Protein AF-A0AAV3JWE3-F1 (afdb_monomer_lite)

pLDDT: mean 82.78, std 15.85, range [49.97, 96.38]

Foldseek 3Di:
DVVVVVVVVVVVVVVVVPQQFLLSLVADWDADPQRWIWHRDDFKIWIDDPNDIWIWGWAGDPPDPQWIWIATPNDIDIDHRD

Secondary structure (DSSP, 8-state):
-HHHHHHHHHHHHHGGGTT--HHHHH-EEEE-TT--EEEEETTEEEEEETTEEEEEEEEE-SSSTTEEEEEETTEEEEEE--

Structure (mmCIF, N/CA/C/O backbone):
data_AF-A0AAV3JWE3-F1
#
_entry.id   AF-A0AAV3JWE3-F1
#
loop_
_atom_site.group_PDB
_atom_site.id
_atom_site.type_symbol
_atom_site.label_atom_id
_atom_site.label_alt_id
_atom_site.label_comp_id
_atom_site.label_asym_id
_atom_site.label_entity_id
_atom_site.label_seq_id
_atom_site.pdbx_PDB_ins_code
_atom_site.Cartn_x
_atom_site.Cartn_y
_atom_site.Cartn_z
_atom_site.occupancy
_atom_site.B_iso_or_equiv
_atom_site.auth_seq_id
_atom_site.auth_comp_id
_atom_site.auth_asym_id
_atom_site.auth_atom_id
_atom_site.pdbx_PDB_model_num
ATOM 1 N N . MET A 1 1 ? -15.306 -30.584 32.946 1.00 52.91 1 MET A N 1
ATOM 2 C CA . MET A 1 1 ? -14.996 -30.564 31.495 1.00 52.91 1 MET A CA 1
ATOM 3 C C . MET A 1 1 ? -15.887 -29.619 30.679 1.00 52.91 1 MET A C 1
ATOM 5 O O . MET A 1 1 ? -15.338 -28.863 29.894 1.00 52.91 1 MET A O 1
ATOM 9 N N . LYS A 1 2 ? -17.216 -29.549 30.896 1.00 53.59 2 LYS A N 1
ATOM 10 C CA . LYS A 1 2 ? -18.114 -28.630 30.146 1.00 53.59 2 LYS A CA 1
ATOM 11 C C . LYS A 1 2 ? -17.718 -27.140 30.174 1.00 53.59 2 LYS A C 1
ATOM 13 O O . LYS A 1 2 ? -17.838 -26.475 29.158 1.00 53.59 2 LYS A O 1
ATOM 18 N N . LYS A 1 3 ? -17.213 -26.624 31.304 1.00 53.72 3 LYS A N 1
ATOM 19 C CA . LYS A 1 3 ? -16.852 -25.197 31.452 1.00 53.72 3 LYS A CA 1
ATOM 20 C C . LYS A 1 3 ? -15.665 -24.762 30.577 1.00 53.72 3 LYS A C 1
ATOM 22 O O . LYS A 1 3 ? -15.638 -23.626 30.127 1.00 53.72 3 LYS A O 1
ATOM 27 N N . VAL A 1 4 ? -14.719 -25.666 30.308 1.00 58.81 4 VAL A N 1
ATOM 28 C CA . VAL A 1 4 ? -13.538 -25.377 29.471 1.00 58.81 4 VAL A CA 1
ATOM 29 C C . VAL A 1 4 ? -13.931 -25.310 27.995 1.00 58.81 4 VAL A C 1
ATOM 31 O O . VAL A 1 4 ? -13.486 -24.420 27.283 1.00 58.81 4 VAL A O 1
ATOM 34 N N . ILE A 1 5 ? -14.843 -26.187 27.561 1.00 58.91 5 ILE A N 1
ATOM 35 C CA . ILE A 1 5 ? -15.352 -26.219 26.181 1.00 58.91 5 ILE A CA 1
ATOM 36 C C . ILE A 1 5 ? -16.052 -24.898 25.822 1.00 58.91 5 ILE A C 1
ATOM 38 O O . ILE A 1 5 ? -15.825 -24.364 24.742 1.00 58.91 5 ILE A O 1
ATOM 42 N N . VAL A 1 6 ? -16.831 -24.331 26.752 1.00 60.16 6 VAL A N 1
ATOM 43 C CA . VAL A 1 6 ? -17.537 -23.052 26.544 1.00 60.16 6 VAL A CA 1
ATOM 44 C C . VAL A 1 6 ? -16.566 -21.868 26.411 1.00 60.16 6 VAL A C 1
ATOM 46 O O . VAL A 1 6 ? -16.778 -20.987 25.578 1.00 60.16 6 VAL A O 1
ATOM 49 N N . LEU A 1 7 ? -15.472 -21.849 27.181 1.00 57.25 7 LEU A N 1
ATOM 50 C CA . LEU A 1 7 ? -14.457 -20.792 27.086 1.00 57.25 7 LEU A CA 1
ATOM 51 C C . LEU A 1 7 ? -13.677 -20.844 25.764 1.00 57.25 7 LEU A C 1
ATOM 53 O O . LEU A 1 7 ? -13.412 -19.802 25.167 1.00 57.25 7 LEU A O 1
ATOM 57 N N . VAL A 1 8 ? -13.356 -22.047 25.278 1.00 59.78 8 VAL A N 1
ATOM 58 C CA . VAL A 1 8 ? -12.636 -22.227 24.006 1.00 59.78 8 VAL A CA 1
ATOM 59 C C . VAL A 1 8 ? -13.493 -21.782 22.817 1.00 59.78 8 VAL A C 1
ATOM 61 O O . VAL A 1 8 ? -12.976 -21.139 21.904 1.00 59.78 8 VAL A O 1
ATOM 64 N N . SER A 1 9 ? -14.810 -22.025 22.850 1.00 59.47 9 SER A N 1
ATOM 65 C CA . SER A 1 9 ? -15.717 -21.544 21.799 1.00 59.47 9 SER A CA 1
ATOM 66 C C . SER A 1 9 ? -15.819 -20.017 21.720 1.00 59.47 9 SER A C 1
ATOM 68 O O . SER A 1 9 ? -15.979 -19.495 20.625 1.00 59.47 9 SER A O 1
ATOM 70 N N . PHE A 1 10 ? -15.674 -19.285 22.832 1.00 59.31 10 PHE A N 1
ATOM 71 C CA . PHE A 1 10 ? -15.669 -17.814 22.811 1.00 59.31 10 PHE A CA 1
ATOM 72 C C . PHE A 1 10 ? -14.354 -17.231 22.279 1.00 59.31 10 PHE A C 1
ATOM 74 O O . PHE A 1 10 ? -14.363 -16.218 21.581 1.00 59.31 10 PHE A O 1
ATOM 81 N N . LEU A 1 11 ? -13.225 -17.889 22.559 1.00 57.62 11 LEU A N 1
ATOM 82 C CA . LEU A 1 11 ? -11.908 -17.448 22.097 1.00 57.62 11 LEU A CA 1
ATOM 83 C C . LEU A 1 11 ? -11.767 -17.548 20.566 1.00 57.62 11 LEU A C 1
ATOM 85 O O . LEU A 1 11 ? -11.144 -16.688 19.949 1.00 57.62 11 LEU A O 1
ATOM 89 N N . ALA A 1 12 ? -12.414 -18.542 19.947 1.00 59.38 12 ALA A N 1
ATOM 90 C CA . ALA A 1 12 ? -12.449 -18.714 18.493 1.00 59.38 12 ALA A CA 1
ATOM 91 C C . ALA A 1 12 ? -13.155 -17.559 17.752 1.00 59.38 12 ALA A C 1
ATOM 93 O O . ALA A 1 12 ? -12.796 -17.248 16.620 1.00 59.38 12 ALA A O 1
ATOM 94 N N . ILE A 1 13 ? -14.124 -16.892 18.390 1.00 56.16 13 ILE A N 1
ATOM 95 C CA . ILE A 1 13 ? -14.914 -15.810 17.776 1.00 56.16 13 ILE A CA 1
ATOM 96 C C . ILE A 1 13 ? -14.133 -14.482 17.787 1.00 56.16 13 ILE A C 1
ATOM 98 O O . ILE A 1 13 ? -14.283 -13.665 16.882 1.00 56.16 13 ILE A O 1
ATOM 102 N N . LEU A 1 14 ? -13.241 -14.280 18.764 1.00 53.12 14 LEU A N 1
ATOM 103 C CA . LEU A 1 14 ? -12.395 -13.081 18.858 1.00 53.12 14 LEU A CA 1
ATOM 104 C C . LEU A 1 14 ? -11.241 -13.070 17.840 1.00 53.12 14 LEU A C 1
ATOM 106 O O . LEU A 1 14 ? -10.722 -12.006 17.512 1.00 53.12 14 LEU A O 1
ATOM 110 N N . LEU A 1 15 ? -10.859 -14.233 17.306 1.00 51.84 15 LEU A N 1
ATOM 111 C CA . LEU A 1 15 ? -9.765 -14.365 16.336 1.00 51.84 15 LEU A CA 1
ATOM 112 C C . LEU A 1 15 ? -10.139 -13.882 14.921 1.00 51.84 15 LEU A C 1
ATOM 114 O O . LEU A 1 15 ? -9.248 -13.598 14.125 1.00 51.84 15 LEU A O 1
ATOM 118 N N . VAL A 1 16 ? -11.432 -13.723 14.612 1.00 53.31 16 VAL A N 1
ATOM 119 C CA . VAL A 1 16 ? -11.917 -13.274 13.288 1.00 53.31 16 VAL A CA 1
ATOM 120 C C . VAL A 1 16 ? -11.835 -11.745 13.117 1.00 53.31 16 VAL A C 1
ATOM 122 O O . VAL A 1 16 ? -11.990 -11.233 12.013 1.00 53.31 16 VAL A O 1
ATOM 125 N N . ALA A 1 17 ? -11.542 -10.995 14.187 1.00 49.97 17 ALA A N 1
ATOM 126 C CA . ALA A 1 17 ? -11.364 -9.539 14.136 1.00 49.97 17 ALA A CA 1
ATOM 127 C C . ALA A 1 17 ? -9.954 -9.098 13.679 1.00 49.97 17 ALA A C 1
ATOM 129 O O . ALA A 1 17 ? -9.696 -7.908 13.505 1.00 49.97 17 ALA A O 1
ATOM 130 N N . CYS A 1 18 ? -9.034 -10.040 13.457 1.00 53.38 18 CYS A N 1
ATOM 131 C CA . CYS A 1 18 ? -7.645 -9.762 13.099 1.00 53.38 18 CYS A CA 1
ATOM 132 C C . CYS A 1 18 ? -7.449 -9.787 11.570 1.00 53.38 18 CYS A C 1
ATOM 134 O O . CYS A 1 18 ? -6.996 -10.789 11.030 1.00 53.38 18 CYS A O 1
ATOM 136 N N . SER A 1 19 ? -7.847 -8.720 10.861 1.00 52.59 19 SER A N 1
ATOM 137 C CA . SER A 1 19 ? -7.244 -8.255 9.574 1.00 52.59 19 SER A CA 1
ATOM 138 C C . SER A 1 19 ? -8.118 -7.271 8.771 1.00 52.59 19 SER A C 1
ATOM 140 O O . SER A 1 19 ? -7.816 -6.985 7.618 1.00 52.59 19 SER A O 1
ATOM 142 N N . SER A 1 20 ? -9.199 -6.716 9.329 1.00 66.88 20 SER A N 1
ATOM 143 C CA . SER A 1 20 ? -10.204 -5.987 8.532 1.00 66.88 20 SER A CA 1
ATOM 144 C C . SER A 1 20 ? -9.787 -4.611 7.992 1.00 66.88 20 SER A C 1
ATOM 146 O O . SER A 1 20 ? -10.581 -3.998 7.276 1.00 66.88 20 SER A O 1
ATOM 148 N N . SER A 1 21 ? -8.596 -4.105 8.318 1.00 85.62 21 SER A N 1
ATOM 149 C CA . SER A 1 21 ? -8.203 -2.749 7.933 1.00 85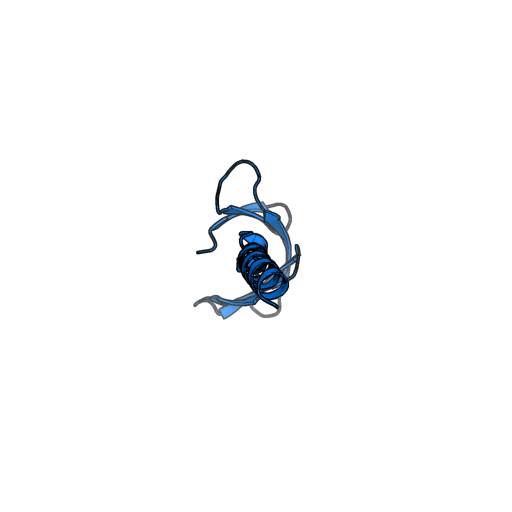.62 21 SER A CA 1
ATOM 150 C C . SER A 1 21 ? -7.878 -2.658 6.430 1.00 85.62 21 SER A C 1
ATOM 152 O O . SER A 1 21 ? -7.241 -3.572 5.894 1.00 85.62 21 SER A O 1
ATOM 154 N N . PRO A 1 22 ? -8.318 -1.600 5.718 1.00 88.38 22 PRO A N 1
ATOM 155 C CA . PRO A 1 22 ? -8.051 -1.433 4.287 1.00 88.38 22 PRO A CA 1
ATOM 156 C C . PRO A 1 22 ? -6.570 -1.561 3.921 1.00 88.38 22 PRO A C 1
ATOM 158 O O . PRO A 1 22 ? -6.237 -2.231 2.948 1.00 88.38 22 PRO A O 1
ATOM 161 N N . THR A 1 23 ? -5.678 -0.989 4.729 1.00 90.94 23 THR A N 1
ATOM 162 C CA . THR A 1 23 ? -4.225 -1.060 4.527 1.00 90.94 23 THR A CA 1
ATOM 163 C C . THR A 1 23 ? -3.718 -2.489 4.676 1.00 90.94 23 THR A C 1
ATOM 165 O O . THR A 1 23 ? -2.981 -2.968 3.819 1.00 90.94 23 THR A O 1
ATOM 168 N N . LYS A 1 24 ? -4.178 -3.212 5.707 1.00 89.50 24 LYS A N 1
ATOM 169 C CA . LYS A 1 24 ? -3.834 -4.627 5.908 1.00 89.50 24 LYS A CA 1
ATOM 170 C C . LYS A 1 24 ? -4.289 -5.504 4.746 1.00 89.50 24 LYS A C 1
ATOM 172 O O . LYS A 1 24 ? -3.551 -6.391 4.335 1.00 89.50 24 LYS A O 1
ATOM 177 N N . LYS A 1 25 ? -5.480 -5.246 4.203 1.00 88.94 25 LYS A N 1
ATOM 178 C CA . LYS A 1 25 ? -5.987 -5.949 3.016 1.00 88.94 25 LYS A CA 1
ATOM 179 C C . LYS A 1 25 ? -5.187 -5.628 1.752 1.00 88.94 25 LYS A C 1
ATOM 181 O O . LYS A 1 25 ? -5.150 -6.447 0.842 1.00 88.94 25 LYS A O 1
ATOM 186 N N . ALA A 1 26 ? -4.584 -4.441 1.682 1.00 89.81 26 ALA A N 1
ATOM 187 C CA . ALA A 1 26 ? -3.803 -3.991 0.532 1.00 89.81 26 ALA A CA 1
ATOM 188 C C . ALA A 1 26 ? -2.406 -4.626 0.471 1.00 89.81 26 ALA A C 1
ATOM 190 O O . ALA A 1 26 ? -1.764 -4.568 -0.582 1.00 89.81 26 ALA A O 1
ATOM 191 N N . GLU A 1 27 ? -1.918 -5.177 1.594 1.00 93.00 27 GLU A N 1
ATOM 192 C CA . GLU A 1 27 ? -0.584 -5.768 1.696 1.00 93.00 27 GLU A CA 1
ATOM 193 C C . GLU A 1 27 ? -0.362 -6.816 0.609 1.00 93.00 27 GLU A C 1
ATOM 195 O O . GLU A 1 27 ? -1.164 -7.726 0.400 1.00 93.00 27 GLU A O 1
ATOM 200 N N . GLY A 1 28 ? 0.765 -6.693 -0.082 1.00 93.50 28 GLY A N 1
ATOM 201 C CA . GLY A 1 28 ? 1.099 -7.581 -1.178 1.00 93.50 28 GLY A CA 1
ATOM 202 C C . GLY A 1 28 ? 1.900 -6.901 -2.271 1.00 93.50 28 GLY A C 1
ATOM 203 O O . GLY A 1 28 ? 2.368 -5.766 -2.148 1.00 93.50 28 GLY A O 1
ATOM 204 N N . LYS A 1 29 ? 2.068 -7.649 -3.357 1.00 95.75 29 LYS A N 1
ATOM 205 C CA . LYS A 1 29 ? 2.710 -7.198 -4.583 1.00 95.75 29 LYS A CA 1
ATOM 206 C C . LYS A 1 29 ? 1.722 -7.386 -5.72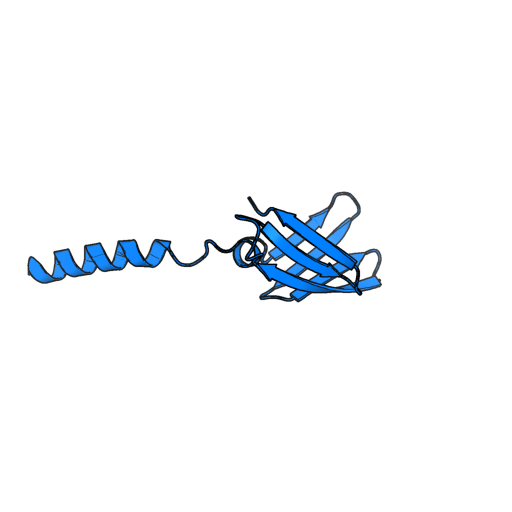4 1.00 95.75 29 LYS A C 1
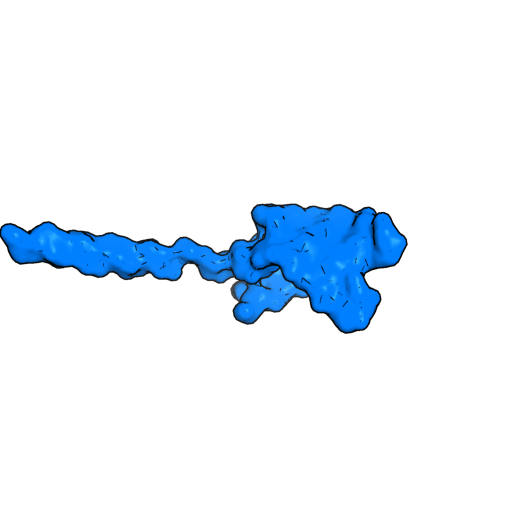ATOM 208 O O . LYS A 1 29 ? 1.282 -8.505 -5.975 1.00 95.75 29 LYS A O 1
ATOM 213 N N . TRP A 1 30 ? 1.404 -6.297 -6.400 1.00 93.00 30 TRP A N 1
ATOM 214 C CA . TRP A 1 30 ? 0.408 -6.218 -7.458 1.00 93.00 30 TRP A CA 1
ATOM 215 C C . TRP A 1 30 ? 1.085 -5.747 -8.740 1.00 93.00 30 TRP A C 1
ATOM 217 O O . TRP A 1 30 ? 2.020 -4.948 -8.685 1.00 93.00 30 TRP A O 1
ATOM 227 N N . GLN A 1 31 ? 0.620 -6.239 -9.884 1.00 94.38 31 GLN A N 1
ATOM 228 C CA . GLN A 1 31 ? 1.069 -5.777 -11.191 1.00 94.38 31 GLN A CA 1
ATOM 229 C C . GLN A 1 31 ? -0.149 -5.342 -11.998 1.00 94.38 31 GLN A C 1
ATOM 231 O O . GLN A 1 31 ? -1.126 -6.090 -12.067 1.00 94.38 31 GLN A O 1
ATOM 236 N N . ASN A 1 32 ? -0.115 -4.136 -12.562 1.00 89.19 32 ASN A N 1
ATOM 237 C CA . ASN A 1 32 ? -1.175 -3.675 -13.457 1.00 89.19 32 ASN A CA 1
ATOM 238 C C . ASN A 1 32 ? -0.872 -4.048 -14.921 1.00 89.19 32 ASN A C 1
ATOM 240 O O . ASN A 1 32 ? 0.194 -4.571 -15.245 1.00 89.19 32 ASN A O 1
ATOM 244 N N . GLU A 1 33 ? -1.818 -3.761 -15.812 1.00 93.38 33 GLU A N 1
ATOM 245 C CA . GLU A 1 33 ? -1.704 -4.055 -17.249 1.00 93.38 33 GLU A CA 1
ATOM 246 C C . GLU A 1 33 ? -0.555 -3.301 -17.937 1.00 93.38 33 GLU A C 1
ATOM 248 O O . GLU A 1 33 ? -0.021 -3.778 -18.935 1.00 93.38 33 GLU A O 1
ATOM 253 N N . ASN A 1 34 ? -0.130 -2.166 -17.374 1.00 92.19 34 ASN A N 1
ATOM 254 C CA . ASN A 1 34 ? 1.001 -1.376 -17.867 1.00 92.19 34 ASN A CA 1
ATOM 255 C C . ASN A 1 34 ? 2.359 -1.936 -17.410 1.00 92.19 34 ASN A C 1
ATOM 257 O O . ASN A 1 34 ? 3.401 -1.403 -17.781 1.00 92.19 34 ASN A O 1
ATOM 261 N N . GLY A 1 35 ? 2.364 -2.998 -16.600 1.00 93.62 35 GLY A N 1
ATOM 262 C CA . GLY A 1 35 ? 3.575 -3.590 -16.045 1.00 93.62 35 GLY A CA 1
ATOM 263 C C . GLY A 1 35 ? 4.087 -2.910 -14.775 1.00 93.62 35 GLY A C 1
ATOM 264 O O . GLY A 1 35 ? 5.110 -3.351 -14.249 1.00 93.62 35 GLY A O 1
ATOM 265 N N . ASP A 1 36 ? 3.377 -1.910 -14.241 1.00 94.19 36 ASP A N 1
ATOM 266 C CA . ASP A 1 36 ? 3.740 -1.252 -12.986 1.00 94.19 36 ASP A CA 1
ATOM 267 C C . ASP A 1 36 ? 3.647 -2.244 -11.837 1.00 94.19 36 ASP A C 1
ATOM 269 O O . ASP A 1 36 ? 2.634 -2.926 -11.661 1.00 94.19 36 ASP A O 1
ATOM 273 N N . ILE A 1 37 ? 4.689 -2.286 -11.015 1.00 96.38 37 ILE A N 1
ATOM 274 C CA . ILE A 1 37 ? 4.742 -3.122 -9.824 1.00 96.38 37 ILE A CA 1
ATOM 275 C C . ILE A 1 37 ? 4.435 -2.254 -8.612 1.00 96.38 37 ILE A C 1
ATOM 277 O O . ILE A 1 37 ? 5.224 -1.389 -8.237 1.00 96.38 37 ILE A O 1
ATOM 281 N N . ILE A 1 38 ? 3.318 -2.540 -7.951 1.00 94.25 38 ILE A N 1
ATOM 282 C CA . ILE A 1 38 ? 2.907 -1.893 -6.709 1.00 94.25 38 ILE A CA 1
ATOM 283 C C . ILE A 1 38 ? 3.205 -2.852 -5.560 1.00 94.25 38 ILE A C 1
ATOM 285 O O . ILE A 1 38 ? 2.692 -3.966 -5.521 1.00 94.25 38 ILE A O 1
ATOM 289 N N . THR A 1 39 ? 4.034 -2.435 -4.611 1.00 95.81 39 THR A N 1
ATOM 290 C CA . THR A 1 39 ? 4.316 -3.191 -3.387 1.00 95.81 39 THR A CA 1
ATOM 291 C C . THR A 1 39 ? 3.792 -2.411 -2.195 1.00 95.81 39 THR A C 1
ATOM 293 O O . THR A 1 39 ? 4.164 -1.255 -1.999 1.00 95.81 39 THR A O 1
ATOM 296 N N . ILE A 1 40 ? 2.945 -3.055 -1.398 1.00 94.44 40 ILE A N 1
ATOM 297 C CA . ILE A 1 40 ? 2.425 -2.514 -0.148 1.00 94.44 40 ILE A CA 1
ATOM 298 C C . ILE A 1 40 ? 2.855 -3.437 0.979 1.00 94.44 40 ILE A C 1
ATOM 300 O O . ILE A 1 40 ? 2.609 -4.645 0.938 1.00 94.44 40 ILE A O 1
ATOM 304 N N . LYS A 1 41 ? 3.503 -2.863 1.987 1.00 94.62 41 LYS A N 1
ATOM 305 C CA . LYS A 1 41 ? 3.896 -3.590 3.187 1.00 94.62 41 LYS A CA 1
ATOM 306 C C . LYS A 1 41 ? 3.834 -2.664 4.388 1.00 94.62 41 LYS A C 1
ATOM 308 O O . LYS A 1 41 ? 4.443 -1.594 4.363 1.00 94.62 41 LYS A O 1
ATOM 313 N N . ASP A 1 42 ? 3.130 -3.105 5.425 1.00 90.56 42 ASP A N 1
ATOM 314 C CA . ASP A 1 42 ? 2.854 -2.317 6.619 1.00 90.56 42 ASP A CA 1
ATOM 315 C C . ASP A 1 42 ? 2.176 -0.987 6.230 1.00 90.56 42 ASP A C 1
ATOM 317 O O . ASP A 1 42 ? 1.033 -0.985 5.786 1.00 90.56 42 ASP A O 1
ATOM 321 N N . GLU A 1 43 ? 2.887 0.138 6.311 1.00 93.62 43 GLU A N 1
ATOM 322 C CA . GLU A 1 43 ? 2.399 1.467 5.903 1.00 93.62 43 GLU A CA 1
ATOM 323 C C . GLU A 1 43 ? 3.205 2.070 4.737 1.00 93.62 43 GLU A C 1
ATOM 325 O O . GLU A 1 43 ? 3.122 3.268 4.451 1.00 93.62 43 GLU A O 1
ATOM 330 N N . SER A 1 44 ? 4.027 1.256 4.070 1.00 95.38 44 SER A N 1
ATOM 331 C CA . SER A 1 44 ? 4.858 1.668 2.941 1.00 95.38 44 SER A CA 1
ATOM 332 C C . SER A 1 44 ? 4.212 1.272 1.618 1.00 95.38 44 SER A C 1
ATOM 334 O O . SER A 1 44 ? 3.740 0.145 1.452 1.00 95.38 44 SER A O 1
ATOM 336 N N . LEU A 1 45 ? 4.224 2.211 0.673 1.00 95.12 45 LEU A N 1
ATOM 337 C CA . LEU A 1 45 ? 3.806 2.020 -0.710 1.00 95.12 45 LEU A CA 1
ATOM 338 C C . LEU A 1 45 ? 5.020 2.239 -1.613 1.00 95.12 45 LEU A C 1
ATOM 340 O O . LEU A 1 45 ? 5.708 3.252 -1.500 1.00 95.12 45 LEU A O 1
ATOM 344 N N . LYS A 1 46 ? 5.262 1.314 -2.534 1.00 95.69 46 LYS A N 1
ATOM 345 C CA . LYS A 1 46 ? 6.330 1.411 -3.526 1.00 95.69 46 LYS A CA 1
ATOM 346 C C . LYS A 1 46 ? 5.767 1.115 -4.902 1.00 95.69 46 LYS A C 1
ATOM 348 O O . LYS A 1 46 ? 5.134 0.079 -5.085 1.00 95.69 46 LYS A O 1
ATOM 353 N N . VAL A 1 47 ? 5.995 2.011 -5.851 1.00 94.81 47 VAL A N 1
ATOM 354 C CA . VAL A 1 47 ? 5.572 1.849 -7.242 1.00 94.81 47 VAL A CA 1
ATOM 355 C C . VAL A 1 47 ? 6.820 1.812 -8.107 1.00 94.81 47 VAL A C 1
ATOM 357 O O . VAL A 1 47 ? 7.618 2.747 -8.078 1.00 94.81 47 VAL A O 1
ATOM 360 N N . THR A 1 48 ? 7.006 0.725 -8.847 1.00 95.75 48 THR A N 1
ATOM 361 C CA . THR A 1 48 ? 8.125 0.548 -9.772 1.00 95.75 48 THR A CA 1
ATOM 362 C C . THR A 1 48 ? 7.596 0.454 -11.198 1.00 95.75 48 THR A C 1
ATOM 364 O O . THR A 1 48 ? 6.799 -0.432 -11.494 1.00 95.75 48 THR A O 1
ATOM 367 N N . ASN A 1 49 ? 8.073 1.335 -12.073 1.00 94.44 49 ASN A N 1
ATOM 368 C CA . ASN A 1 49 ? 7.787 1.356 -13.507 1.00 94.44 49 ASN A CA 1
ATOM 369 C C . ASN A 1 49 ? 9.120 1.494 -14.256 1.00 94.44 49 ASN A C 1
ATOM 371 O O . ASN A 1 49 ? 9.926 2.350 -13.896 1.00 94.44 49 ASN A O 1
ATOM 375 N N . ASP A 1 50 ? 9.392 0.616 -15.225 1.00 90.62 50 ASP A N 1
ATOM 376 C CA . ASP A 1 50 ? 10.603 0.643 -16.067 1.00 90.62 50 ASP A CA 1
ATOM 377 C C . ASP A 1 50 ? 11.928 0.849 -15.301 1.00 90.62 50 ASP A C 1
ATOM 379 O O . ASP A 1 50 ? 12.831 1.576 -15.711 1.00 90.62 50 ASP A O 1
ATOM 383 N N . GLY A 1 51 ? 12.051 0.205 -14.136 1.00 89.88 51 GLY A N 1
ATOM 384 C CA . GLY A 1 51 ? 13.230 0.297 -13.267 1.00 89.88 51 GLY A CA 1
ATOM 385 C C . GLY A 1 51 ? 13.310 1.572 -12.417 1.00 89.88 51 GLY A C 1
ATOM 386 O O . GLY A 1 51 ? 14.097 1.620 -11.470 1.00 89.88 51 GLY A O 1
ATOM 387 N N . MET A 1 52 ? 12.462 2.569 -12.672 1.00 93.56 52 MET A N 1
ATOM 388 C CA . MET A 1 52 ? 12.267 3.714 -11.788 1.00 93.56 52 MET A CA 1
ATOM 389 C C . MET A 1 52 ? 11.343 3.341 -10.640 1.00 93.56 52 MET A C 1
ATOM 391 O O . MET A 1 52 ? 10.427 2.538 -10.779 1.00 93.56 52 MET A O 1
ATOM 395 N N . THR A 1 53 ? 11.600 3.921 -9.477 1.00 94.62 53 THR A N 1
ATOM 396 C CA . THR A 1 53 ? 10.880 3.603 -8.253 1.00 94.62 53 THR A CA 1
ATOM 397 C C . THR A 1 53 ? 10.463 4.883 -7.560 1.00 94.62 53 THR A C 1
ATOM 399 O O . THR A 1 53 ? 11.296 5.749 -7.301 1.00 94.62 53 THR A O 1
ATOM 402 N N . ILE A 1 54 ? 9.186 4.951 -7.203 1.00 94.62 54 ILE A N 1
ATOM 403 C CA . ILE A 1 54 ? 8.618 6.010 -6.382 1.00 94.62 54 ILE A CA 1
ATOM 404 C C . ILE A 1 54 ? 8.154 5.387 -5.072 1.00 94.62 54 ILE A C 1
ATOM 406 O O . ILE A 1 54 ? 7.441 4.381 -5.055 1.00 94.62 54 ILE A O 1
ATOM 410 N N . GLU A 1 55 ? 8.584 5.984 -3.968 1.00 95.50 55 GLU A N 1
ATOM 411 C CA . GLU A 1 55 ? 8.196 5.566 -2.629 1.00 95.50 55 GLU A CA 1
ATOM 412 C C . GLU A 1 55 ? 7.128 6.500 -2.061 1.00 95.50 55 GLU A C 1
ATOM 414 O O . GLU A 1 55 ? 7.017 7.682 -2.403 1.00 95.50 55 GLU A O 1
ATOM 419 N N . GLY A 1 56 ? 6.313 5.934 -1.186 1.00 96.12 56 GLY A N 1
ATOM 420 C CA . GLY A 1 56 ? 5.186 6.596 -0.577 1.00 96.12 56 GLY A CA 1
ATOM 421 C C . GLY A 1 56 ? 4.738 5.894 0.694 1.00 96.12 56 GLY A C 1
ATOM 422 O O . GLY A 1 56 ? 5.369 4.963 1.201 1.00 96.12 56 GLY A O 1
ATOM 423 N N . SER A 1 57 ? 3.610 6.359 1.208 1.00 96.38 57 SER A N 1
ATOM 424 C CA . SER A 1 57 ? 2.968 5.803 2.393 1.00 96.38 57 SER A CA 1
ATOM 425 C C . SER A 1 57 ? 1.507 5.491 2.126 1.00 96.38 57 SER A C 1
ATOM 427 O O . SER A 1 57 ? 0.870 6.119 1.278 1.00 96.38 57 SER A O 1
ATOM 429 N N . ILE A 1 58 ? 0.992 4.528 2.877 1.00 94.94 58 ILE A N 1
ATOM 430 C CA . ILE A 1 58 ? -0.409 4.133 2.904 1.00 94.94 58 ILE A CA 1
ATOM 431 C C . ILE A 1 58 ? -0.840 3.989 4.362 1.00 94.94 58 ILE A C 1
ATOM 433 O O . ILE A 1 58 ? -0.096 3.454 5.180 1.00 94.94 58 ILE A O 1
ATOM 437 N N . LYS A 1 59 ? -2.018 4.509 4.703 1.00 94.25 59 LYS A N 1
ATOM 438 C CA . LYS A 1 59 ? -2.604 4.385 6.043 1.00 94.25 59 LYS A CA 1
ATOM 439 C C . LYS A 1 59 ? -4.115 4.264 5.944 1.00 94.25 59 LYS A C 1
ATOM 441 O O . LYS A 1 59 ? -4.714 4.788 5.006 1.00 94.25 59 LYS A O 1
ATOM 446 N N . ASP A 1 60 ? -4.735 3.653 6.944 1.00 91.12 60 ASP A N 1
ATOM 447 C CA . ASP A 1 60 ? -6.192 3.593 7.020 1.00 91.12 60 ASP A CA 1
ATOM 448 C C . ASP A 1 60 ? -6.776 5.000 7.148 1.00 91.12 60 ASP A C 1
ATOM 450 O O . ASP A 1 60 ? -6.292 5.825 7.934 1.00 91.12 60 ASP A O 1
ATOM 454 N N . ASP A 1 61 ? -7.817 5.280 6.366 1.00 88.56 61 ASP A N 1
ATOM 455 C CA . ASP A 1 61 ? -8.513 6.549 6.469 1.00 88.56 61 ASP A CA 1
ATOM 456 C C . ASP A 1 61 ? -9.527 6.509 7.618 1.00 88.56 61 ASP A C 1
ATOM 458 O O . ASP A 1 61 ? -10.316 5.575 7.761 1.00 88.56 61 ASP A O 1
ATOM 462 N N . LYS A 1 62 ? -9.477 7.527 8.481 1.00 86.12 62 LYS A N 1
ATOM 463 C CA . LYS A 1 62 ? -10.354 7.613 9.659 1.00 86.12 62 LYS A CA 1
ATOM 464 C C . LYS A 1 62 ? -11.705 8.250 9.346 1.00 86.12 62 LYS A C 1
ATOM 466 O O . LYS A 1 62 ? -12.629 8.106 10.141 1.00 86.12 62 LYS A O 1
ATOM 471 N N . GLU A 1 63 ? -11.802 8.980 8.240 1.00 88.50 63 GLU A N 1
ATOM 472 C CA . GLU A 1 63 ? -12.987 9.756 7.866 1.00 88.50 63 GLU A CA 1
ATOM 473 C C . GLU A 1 63 ? -13.885 8.975 6.899 1.00 88.50 63 GLU A C 1
ATOM 475 O O . GLU A 1 63 ? -15.109 9.091 6.949 1.00 88.50 63 GLU A O 1
ATOM 480 N N . HIS A 1 64 ? -13.290 8.123 6.064 1.00 85.06 64 HIS A N 1
ATOM 481 C CA . HIS A 1 64 ? -13.958 7.349 5.032 1.00 85.06 64 HIS A CA 1
ATOM 482 C C . HIS A 1 64 ? -13.823 5.857 5.317 1.00 85.06 64 HIS A C 1
ATOM 484 O O . HIS A 1 64 ? -12.734 5.284 5.343 1.00 85.06 64 HIS A O 1
ATOM 490 N N . LYS A 1 65 ? -14.971 5.204 5.490 1.00 83.88 65 LYS A N 1
ATOM 491 C CA . LYS A 1 65 ? -15.029 3.763 5.719 1.00 83.88 65 LYS A CA 1
ATOM 492 C C . LYS A 1 65 ? -14.470 2.995 4.513 1.00 83.88 65 LYS A C 1
ATOM 494 O O . LYS A 1 65 ? -14.755 3.340 3.369 1.00 83.88 65 LYS A O 1
ATOM 499 N N . ASP A 1 66 ? -13.736 1.919 4.790 1.00 86.62 66 ASP A N 1
ATOM 500 C CA . ASP A 1 66 ? -13.211 0.966 3.802 1.00 86.62 66 ASP A CA 1
ATOM 501 C C . ASP A 1 66 ? -12.190 1.556 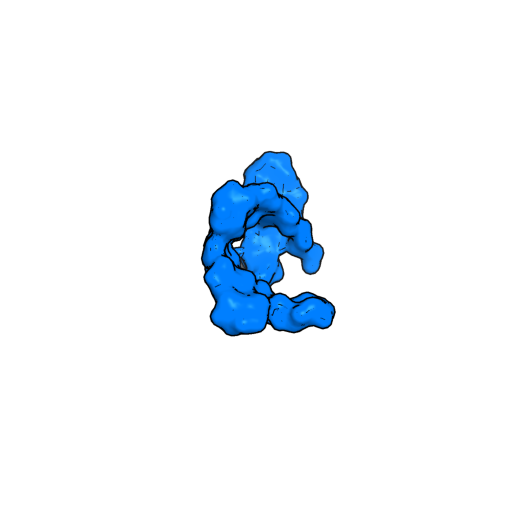2.800 1.00 86.62 66 ASP A C 1
ATOM 503 O O . ASP A 1 66 ? -11.881 0.925 1.786 1.00 86.62 66 ASP A O 1
ATOM 507 N N . LEU A 1 67 ? -11.638 2.745 3.084 1.00 90.19 67 LEU A N 1
ATOM 508 C CA . LEU A 1 67 ? -10.599 3.389 2.278 1.00 90.19 67 LEU A CA 1
ATOM 509 C C . LEU A 1 67 ? -9.260 3.464 3.023 1.00 90.19 67 LEU A C 1
ATOM 511 O O . LEU A 1 67 ? -9.203 3.687 4.232 1.00 90.19 67 LEU A O 1
ATOM 515 N N . ALA A 1 68 ? -8.173 3.330 2.266 1.00 92.00 68 ALA A N 1
ATOM 516 C CA . ALA A 1 68 ? -6.828 3.693 2.690 1.00 92.00 68 ALA A CA 1
ATOM 517 C C . ALA A 1 68 ? -6.398 4.977 1.973 1.00 92.00 68 ALA A C 1
ATOM 519 O O . ALA A 1 68 ? -6.642 5.152 0.779 1.00 92.00 68 ALA A O 1
ATOM 520 N N . LYS A 1 69 ? -5.740 5.878 2.691 1.00 94.50 69 LYS A N 1
ATOM 521 C CA . LYS A 1 69 ? -5.152 7.098 2.149 1.00 94.50 69 LYS A CA 1
ATOM 522 C C . LYS A 1 69 ? -3.711 6.834 1.745 1.00 94.50 69 LYS A C 1
ATOM 524 O O . LYS A 1 69 ? -2.943 6.289 2.535 1.00 94.50 69 LYS A O 1
ATOM 529 N N . ILE A 1 70 ? -3.340 7.272 0.548 1.00 94.62 70 ILE A N 1
ATOM 530 C CA . ILE A 1 70 ? -1.966 7.199 0.052 1.00 94.62 70 ILE A CA 1
ATOM 531 C C . ILE A 1 70 ? -1.337 8.576 -0.057 1.00 94.62 70 ILE A C 1
ATOM 533 O O . ILE A 1 70 ? -2.016 9.576 -0.292 1.00 94.62 70 ILE A O 1
ATOM 537 N N . ASN A 1 71 ? -0.020 8.602 0.091 1.00 95.31 71 ASN A N 1
ATOM 538 C CA . ASN A 1 71 ? 0.827 9.717 -0.286 1.00 95.31 71 ASN A CA 1
ATOM 539 C C . ASN A 1 71 ? 1.996 9.160 -1.097 1.00 95.31 71 ASN A C 1
ATOM 541 O O . ASN A 1 71 ? 2.833 8.451 -0.539 1.00 95.31 71 ASN A O 1
ATOM 545 N N . LEU A 1 72 ? 2.032 9.468 -2.388 1.00 93.12 72 LEU A N 1
ATOM 546 C CA . LEU A 1 72 ? 3.090 9.073 -3.306 1.00 93.12 72 LEU A CA 1
ATOM 547 C C . LEU A 1 72 ? 3.817 10.345 -3.748 1.00 93.12 72 LEU A C 1
ATOM 549 O O . LEU A 1 72 ? 3.240 11.175 -4.441 1.00 93.12 72 LEU A O 1
ATOM 553 N N . ASN A 1 73 ? 5.063 10.534 -3.310 1.00 89.31 73 ASN A N 1
ATOM 554 C CA . ASN A 1 73 ? 5.854 11.725 -3.650 1.00 89.31 73 ASN A CA 1
ATOM 555 C C . ASN A 1 73 ? 5.139 13.083 -3.409 1.00 89.31 73 ASN A C 1
ATOM 557 O O . ASN A 1 73 ? 5.281 14.026 -4.182 1.00 89.31 73 ASN A O 1
ATOM 561 N N . GLY A 1 74 ? 4.338 13.194 -2.345 1.00 88.88 74 GLY A N 1
ATOM 562 C CA . GLY A 1 74 ? 3.577 14.405 -2.014 1.00 88.88 74 GLY A CA 1
ATOM 563 C C . GLY A 1 74 ? 2.165 14.452 -2.605 1.00 88.88 74 GLY A C 1
ATOM 564 O O . GLY A 1 74 ? 1.329 15.207 -2.098 1.00 88.88 74 GLY A O 1
ATOM 565 N N . GLU A 1 75 ? 1.858 13.616 -3.598 1.00 90.88 75 GLU A N 1
ATOM 566 C CA . GLU A 1 75 ? 0.517 13.485 -4.163 1.00 90.88 75 GLU A CA 1
ATOM 567 C C . GLU A 1 75 ? -0.349 12.582 -3.287 1.00 90.88 75 GLU A C 1
ATOM 569 O O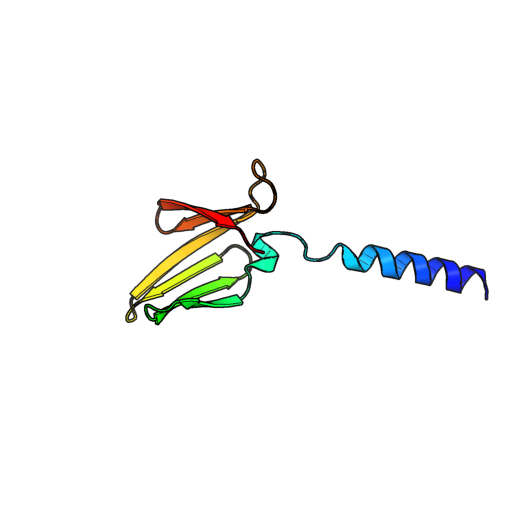 . GLU A 1 75 ? 0.013 11.449 -2.965 1.00 90.88 75 GLU A O 1
ATOM 574 N N . LYS A 1 76 ? -1.509 13.097 -2.871 1.00 94.12 76 LYS A N 1
ATOM 575 C CA . LYS A 1 76 ? -2.431 12.390 -1.977 1.00 94.12 76 LYS A CA 1
ATOM 576 C C . LYS A 1 76 ? -3.583 11.783 -2.764 1.00 94.12 76 LYS A C 1
ATOM 578 O O . LYS A 1 76 ? -4.187 12.457 -3.592 1.00 94.12 76 LYS A O 1
ATOM 583 N N . GLY A 1 77 ? -3.942 10.552 -2.426 1.00 91.94 77 GLY A N 1
ATOM 584 C CA . GLY A 1 77 ? -5.070 9.840 -3.023 1.00 91.94 77 GLY A CA 1
ATOM 585 C C . GLY A 1 77 ? -5.724 8.872 -2.045 1.00 91.94 77 GLY A C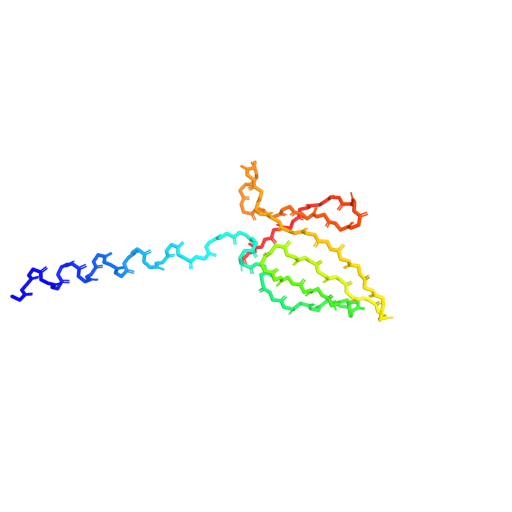 1
ATOM 586 O O . GLY A 1 77 ? -5.314 8.772 -0.886 1.00 91.94 77 GLY A O 1
ATOM 587 N N . TYR A 1 78 ? -6.727 8.144 -2.527 1.00 91.69 78 TYR A N 1
ATOM 588 C CA . TYR A 1 78 ? -7.402 7.091 -1.774 1.00 91.69 78 TYR A CA 1
ATOM 589 C C . TYR A 1 78 ? -7.446 5.806 -2.593 1.00 91.69 78 TYR A C 1
ATOM 591 O O . TYR A 1 78 ? -7.641 5.846 -3.807 1.00 91.69 78 TYR A O 1
ATOM 599 N N . ILE A 1 79 ? -7.313 4.673 -1.913 1.00 87.38 79 ILE A N 1
ATOM 600 C CA . ILE A 1 79 ? -7.516 3.345 -2.482 1.00 87.38 79 ILE A CA 1
ATOM 601 C C . ILE A 1 79 ? -8.620 2.643 -1.709 1.00 87.38 79 ILE A C 1
ATOM 603 O O . ILE A 1 79 ? -8.621 2.618 -0.478 1.00 87.38 79 ILE A O 1
ATOM 607 N N . LYS A 1 80 ? -9.550 2.047 -2.450 1.00 85.00 80 LYS A N 1
ATOM 608 C CA . LYS A 1 80 ? -10.524 1.111 -1.903 1.00 85.00 80 LYS A CA 1
ATOM 609 C C . LYS A 1 80 ? -9.981 -0.295 -2.080 1.00 85.00 80 LYS A C 1
ATOM 611 O O . LYS A 1 80 ? -9.637 -0.674 -3.197 1.00 85.00 80 LYS A O 1
ATOM 616 N N . VAL A 1 81 ? -9.943 -1.059 -0.996 1.00 71.38 81 VAL A N 1
ATOM 617 C CA . VAL A 1 81 ? -9.468 -2.444 -1.020 1.00 71.38 81 VAL A CA 1
ATOM 618 C C . VAL A 1 81 ? -10.637 -3.348 -0.653 1.00 71.38 81 VAL A C 1
ATOM 620 O O . VAL A 1 81 ? -11.166 -3.261 0.458 1.00 71.38 81 VAL A O 1
ATOM 623 N N . GLY A 1 82 ? -11.097 -4.119 -1.642 1.00 63.00 82 GLY A N 1
ATOM 624 C CA . GLY A 1 82 ? -12.259 -5.010 -1.557 1.00 63.00 82 GLY A CA 1
ATOM 625 C C . GLY A 1 82 ? -11.895 -6.347 -0.947 1.00 63.00 82 GLY A C 1
ATOM 626 O O . GLY A 1 82 ? -11.073 -7.037 -1.581 1.00 63.00 82 GLY A O 1
#

Radius of gyration: 18.08 Å; chains: 1; bounding box: 31×45×49 Å

Sequence (82 aa):
MKKVIVLVSFLAILLVACSSSPTKKAEGKWQNENGDIITIKDESLKVTNDGMTIEGSIKDDKEHKDLAKINLNGEKGYIKVG

Organism: NCBI:txid1358412